Protein AF-A0A7W0QLV5-F1 (afdb_monomer)

Secondary structure (DSSP, 8-state):
------------------------------PPPPP------------EEEEEEEEEEETTTTEEEEEEEEEESS---EEEE-GGG-EEEE-

Foldseek 3Di:
DDDDDDDDDDDDDDDDDDDDDDDDDDDDDDDDDDPPPPPPPPDPDWDWPDKDKDWDADPVVRDIDIDIDTHTPPDDKDWDADPPGDIDIDD

Solvent-accessible surface area (backbone atoms on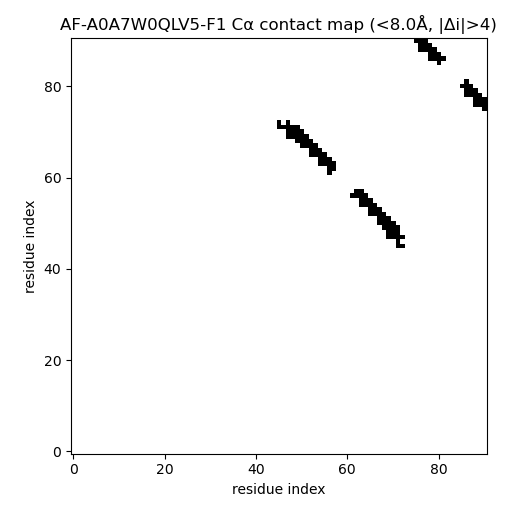ly — not comparable to full-atom values): 6787 Å² total; per-residue (Å²): 138,85,84,79,89,80,85,82,90,82,84,86,82,82,88,82,89,79,88,82,78,91,75,93,72,96,72,86,87,74,87,75,75,76,80,79,73,73,76,76,73,79,72,77,84,74,65,74,76,47,76,46,75,49,76,46,73,46,78,89,80,70,46,74,52,75,49,79,48,78,41,60,77,88,75,70,66,48,79,50,74,48,84,96,70,46,72,48,79,47,114

Mean predicted aligned error: 18.14 Å

Radius of gyration: 29.85 Å; Cα contacts (8 Å, |Δi|>4): 59; chains: 1; bounding box: 49×64×82 Å

Sequence (91 aa):
MKLLSFTLLTLLSAALIAAAAVYAGTGSGSAGEPPTRAAAGSAAVIPLKDAKLNIEHNATDNDTGFQGFVDSEGWRRLDVRGPGGQVLSFE

Structure (mmCIF, N/CA/C/O backbone):
data_AF-A0A7W0QLV5-F1
#
_entry.id   AF-A0A7W0QLV5-F1
#
loop_
_atom_site.group_PDB
_atom_site.id
_atom_site.type_symbol
_atom_site.label_atom_id
_atom_site.label_alt_id
_atom_site.label_comp_id
_atom_site.label_asym_id
_atom_site.label_entity_id
_atom_site.label_seq_id
_atom_site.pdbx_PDB_ins_code
_atom_site.Cartn_x
_atom_site.Cartn_y
_atom_site.Cartn_z
_atom_site.occupancy
_atom_site.B_iso_or_equiv
_atom_site.auth_seq_id
_atom_site.auth_comp_id
_atom_site.auth_asym_id
_atom_site.auth_atom_id
_atom_site.pdbx_PDB_model_num
ATOM 1 N N . MET A 1 1 ? 23.783 36.408 -23.837 1.00 44.12 1 MET A N 1
ATOM 2 C CA . MET A 1 1 ? 23.461 35.303 -24.769 1.00 44.12 1 MET A CA 1
ATOM 3 C C . MET A 1 1 ? 24.760 34.731 -25.314 1.00 44.12 1 MET A C 1
ATOM 5 O O . MET A 1 1 ? 25.619 35.516 -25.686 1.00 44.12 1 MET A O 1
ATOM 9 N N . LYS A 1 2 ? 24.838 33.393 -25.364 1.00 41.88 2 LYS A N 1
ATOM 10 C CA . LYS A 1 2 ? 25.905 32.528 -25.912 1.00 41.88 2 LYS A CA 1
ATOM 11 C C . LYS A 1 2 ? 27.179 32.406 -25.062 1.00 41.88 2 LYS A C 1
ATOM 13 O O . LYS A 1 2 ? 28.173 33.090 -25.266 1.00 41.88 2 LYS A O 1
ATOM 18 N N . LEU A 1 3 ? 27.094 31.472 -24.113 1.00 41.91 3 LEU A N 1
ATOM 19 C CA . LEU A 1 3 ? 28.210 30.882 -23.379 1.00 41.91 3 LEU A CA 1
ATOM 20 C C . LEU A 1 3 ? 28.999 29.933 -24.299 1.00 41.91 3 LEU A C 1
ATOM 22 O O . LEU A 1 3 ? 28.460 28.970 -24.834 1.00 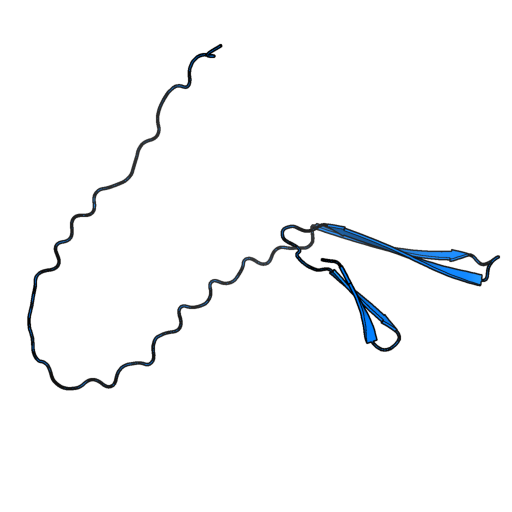41.91 3 LEU A O 1
ATOM 26 N N . LEU A 1 4 ? 30.253 30.319 -24.511 1.00 43.94 4 LEU A N 1
ATOM 27 C CA . LEU A 1 4 ? 31.498 29.544 -24.525 1.00 43.94 4 LEU A CA 1
ATOM 28 C C . LEU A 1 4 ? 31.428 27.996 -24.496 1.00 43.94 4 LEU A C 1
ATOM 30 O O . LEU A 1 4 ? 30.940 27.396 -23.547 1.00 43.94 4 LEU A O 1
ATOM 34 N N . SER A 1 5 ? 32.101 27.418 -25.499 1.00 47.88 5 SER A N 1
ATOM 35 C CA . SER A 1 5 ? 33.157 26.393 -25.388 1.00 47.88 5 SER A CA 1
ATOM 36 C C . SER A 1 5 ? 32.846 25.018 -24.777 1.00 47.88 5 SER A C 1
ATOM 38 O O . SER A 1 5 ? 32.870 24.855 -23.564 1.00 47.88 5 SER A O 1
ATOM 40 N N . PHE A 1 6 ? 32.785 23.992 -25.635 1.00 46.72 6 PHE A N 1
ATOM 41 C CA . PHE A 1 6 ? 33.168 22.617 -25.286 1.00 46.72 6 PHE A CA 1
ATOM 42 C C . PHE A 1 6 ? 34.094 22.019 -26.363 1.00 46.72 6 PHE A C 1
ATOM 44 O O . PHE A 1 6 ? 33.683 21.662 -27.464 1.00 46.72 6 PHE A O 1
ATOM 51 N N . THR A 1 7 ? 35.379 21.996 -26.007 1.00 44.66 7 THR A N 1
ATOM 52 C CA . THR A 1 7 ? 36.424 20.988 -26.281 1.00 44.66 7 THR A CA 1
ATOM 53 C C . THR A 1 7 ? 35.848 19.583 -26.564 1.00 44.66 7 THR A C 1
ATOM 55 O O . THR A 1 7 ? 34.969 19.127 -25.847 1.00 44.66 7 THR A O 1
ATOM 58 N N . LEU A 1 8 ? 36.189 18.931 -27.682 1.00 40.16 8 LEU A N 1
ATOM 59 C CA . LEU A 1 8 ? 37.373 18.078 -27.926 1.00 40.16 8 LEU A CA 1
ATOM 60 C C . LEU A 1 8 ? 37.133 16.575 -27.629 1.00 40.16 8 LEU A C 1
ATOM 62 O O . LEU A 1 8 ? 36.979 16.181 -26.483 1.00 40.16 8 LEU A O 1
ATOM 66 N N . LEU A 1 9 ? 37.235 15.777 -28.705 1.00 36.12 9 LEU A N 1
ATOM 67 C CA . LEU A 1 9 ? 37.569 14.341 -28.816 1.00 36.12 9 LEU A CA 1
ATOM 68 C C . LEU A 1 9 ? 36.650 13.253 -28.222 1.00 36.12 9 LEU A C 1
ATOM 70 O O . LEU A 1 9 ? 36.545 13.087 -27.015 1.00 36.12 9 LEU A O 1
ATOM 74 N N . THR A 1 10 ? 36.165 12.377 -29.112 1.00 45.06 10 THR A N 1
ATOM 75 C CA . THR A 1 10 ? 36.265 10.890 -29.075 1.00 45.06 10 THR A CA 1
ATOM 76 C C . THR A 1 10 ? 35.599 10.361 -30.364 1.00 45.06 10 THR A C 1
ATOM 78 O O . THR A 1 10 ? 34.415 10.576 -30.573 1.00 45.06 10 THR A O 1
ATOM 81 N N . LEU A 1 11 ? 36.344 10.065 -31.438 1.00 38.97 11 LEU A N 1
ATOM 82 C CA . LEU A 1 11 ? 36.985 8.789 -31.823 1.00 38.97 11 LEU A CA 1
ATOM 83 C C . LEU A 1 11 ? 36.044 7.576 -31.985 1.00 38.97 11 LEU A C 1
ATOM 85 O O . LEU A 1 11 ? 35.299 7.243 -31.075 1.00 38.97 11 LEU A O 1
ATOM 89 N N . LEU A 1 12 ? 36.254 6.870 -33.112 1.00 36.84 12 LEU A N 1
ATOM 90 C CA . LEU A 1 12 ? 35.777 5.527 -33.497 1.00 36.84 12 LEU A CA 1
ATOM 91 C C . LEU A 1 12 ? 34.265 5.409 -33.770 1.00 36.84 12 LEU A C 1
ATOM 93 O O . LEU A 1 12 ? 33.430 5.610 -32.904 1.00 36.84 12 LEU A O 1
ATOM 97 N N . SER A 1 13 ? 33.828 4.985 -34.955 1.00 46.06 13 SER A N 1
ATOM 98 C CA . SER A 1 13 ? 33.924 3.580 -35.382 1.00 46.06 13 SER A CA 1
ATOM 99 C C . SER A 1 13 ? 33.663 3.498 -36.895 1.00 46.06 13 SER A C 1
ATOM 101 O O . SER A 1 13 ? 32.701 4.070 -37.392 1.00 46.06 13 SER A O 1
ATOM 103 N N . ALA A 1 14 ? 34.635 3.015 -37.665 1.00 45.41 14 ALA A N 1
ATOM 104 C CA . ALA A 1 14 ? 34.697 1.649 -38.197 1.00 45.41 14 ALA A CA 1
ATOM 105 C C . ALA A 1 14 ? 33.855 1.454 -39.471 1.00 45.41 14 ALA A C 1
ATOM 107 O O . ALA A 1 14 ? 32.629 1.412 -39.459 1.00 45.41 14 ALA A O 1
ATOM 108 N N . ALA A 1 15 ? 34.585 1.329 -40.579 1.00 45.38 15 ALA A N 1
ATOM 109 C CA . ALA A 1 15 ? 34.101 0.911 -41.878 1.00 45.38 15 ALA A CA 1
ATOM 110 C C . ALA A 1 15 ? 33.510 -0.506 -41.831 1.00 45.38 15 ALA A C 1
ATOM 112 O O . ALA A 1 15 ? 34.077 -1.393 -41.194 1.00 45.38 15 ALA A O 1
ATOM 113 N N . LEU A 1 16 ? 32.450 -0.739 -42.605 1.00 39.91 16 LEU A N 1
ATOM 114 C CA . LEU A 1 16 ? 32.129 -2.073 -43.097 1.00 39.91 16 LEU A CA 1
ATOM 115 C C . LEU A 1 16 ? 31.607 -1.971 -44.534 1.00 39.91 16 LEU A C 1
ATOM 117 O O . LEU A 1 16 ? 30.502 -1.499 -44.789 1.00 39.91 16 LEU A O 1
ATOM 121 N N . ILE A 1 17 ? 32.451 -2.389 -45.474 1.00 47.50 17 ILE A N 1
ATOM 122 C CA . ILE A 1 17 ? 32.083 -2.692 -46.857 1.00 47.50 17 ILE A CA 1
ATOM 123 C C . ILE A 1 17 ? 31.674 -4.164 -46.874 1.00 47.50 17 ILE A C 1
ATOM 125 O O . ILE A 1 17 ? 32.467 -5.007 -46.461 1.00 47.50 17 ILE A O 1
ATOM 129 N N . ALA A 1 18 ? 30.499 -4.490 -47.408 1.00 44.75 18 ALA A N 1
ATOM 130 C CA . ALA A 1 18 ? 30.256 -5.818 -47.965 1.00 44.75 18 ALA A CA 1
ATOM 131 C C . ALA A 1 18 ? 29.177 -5.749 -49.050 1.00 44.75 18 ALA A C 1
ATOM 133 O O . ALA A 1 18 ? 28.013 -5.449 -48.792 1.00 44.75 18 ALA A O 1
ATOM 134 N N . ALA A 1 19 ? 29.613 -6.013 -50.278 1.00 48.12 19 ALA A N 1
ATOM 135 C CA . ALA A 1 19 ? 28.780 -6.228 -51.445 1.00 48.12 19 ALA A CA 1
ATOM 136 C C . ALA A 1 19 ? 27.983 -7.533 -51.298 1.00 48.12 19 ALA A C 1
ATOM 138 O O . ALA A 1 19 ? 28.543 -8.554 -50.905 1.00 48.12 19 ALA A O 1
ATOM 139 N N . ALA A 1 20 ? 26.709 -7.521 -51.685 1.00 43.12 20 ALA A N 1
ATOM 140 C CA . ALA A 1 20 ? 25.950 -8.740 -51.930 1.00 43.12 20 ALA A CA 1
ATOM 141 C C . ALA A 1 20 ? 25.734 -8.870 -53.439 1.00 43.12 20 ALA A C 1
ATOM 143 O O . ALA A 1 20 ? 24.946 -8.145 -54.047 1.00 43.12 20 ALA A O 1
ATOM 144 N N . ALA A 1 21 ? 26.515 -9.767 -54.036 1.00 46.97 21 ALA A N 1
ATOM 145 C CA . ALA A 1 21 ? 26.386 -10.188 -55.416 1.00 46.97 21 ALA A CA 1
ATOM 146 C C . ALA A 1 21 ? 25.050 -10.911 -55.631 1.00 46.97 21 ALA A C 1
ATOM 148 O O . ALA A 1 21 ? 24.639 -11.760 -54.840 1.00 46.97 21 ALA A O 1
ATOM 149 N N . VAL A 1 22 ? 24.403 -10.578 -56.744 1.00 46.91 22 VAL A N 1
ATOM 150 C CA . VAL A 1 22 ? 23.282 -11.319 -57.313 1.00 46.91 22 VAL A CA 1
ATOM 151 C C . VAL A 1 22 ? 23.788 -12.705 -57.711 1.00 46.91 22 VAL A C 1
ATOM 153 O O . VAL A 1 22 ? 24.659 -12.817 -58.572 1.00 46.91 22 VAL A O 1
ATOM 156 N N . TYR A 1 23 ? 23.224 -13.758 -57.125 1.00 46.44 23 TYR A N 1
ATOM 157 C CA . TYR A 1 23 ? 23.294 -15.097 -57.700 1.00 46.44 23 TYR A CA 1
ATOM 158 C C . TYR A 1 23 ? 21.886 -15.685 -57.747 1.00 46.44 23 TYR A C 1
ATOM 160 O O . TYR A 1 23 ? 21.313 -16.085 -56.735 1.00 46.44 23 TYR A O 1
ATOM 168 N N . ALA A 1 24 ? 21.311 -15.675 -58.948 1.00 47.94 24 ALA A N 1
ATOM 169 C CA . ALA A 1 24 ? 20.120 -16.433 -59.278 1.00 47.94 24 ALA A CA 1
ATOM 170 C C . ALA A 1 24 ? 20.499 -17.919 -59.332 1.00 47.94 24 ALA A C 1
ATOM 172 O O . ALA A 1 24 ? 21.318 -18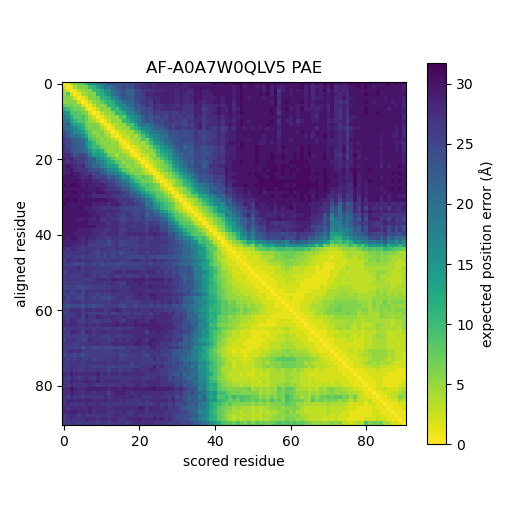.327 -60.151 1.00 47.94 24 ALA A O 1
ATOM 173 N N . GLY A 1 25 ? 19.905 -18.718 -58.450 1.00 41.88 25 GLY A N 1
ATOM 174 C CA . GLY A 1 25 ? 20.057 -20.167 -58.423 1.00 41.88 25 GLY A CA 1
ATOM 175 C C . GLY A 1 25 ? 18.739 -20.807 -58.020 1.00 41.88 25 GLY A C 1
ATOM 176 O O . GLY A 1 25 ? 18.379 -20.831 -56.848 1.00 41.88 25 GLY A O 1
ATOM 177 N N . THR A 1 26 ? 18.005 -21.299 -59.011 1.00 50.84 26 THR A N 1
ATOM 178 C CA . THR A 1 26 ? 16.835 -22.164 -58.861 1.00 50.84 26 THR A CA 1
ATOM 179 C C . THR A 1 26 ? 17.267 -23.490 -58.237 1.00 50.84 26 THR A C 1
ATOM 181 O O . THR A 1 26 ? 17.923 -24.297 -58.895 1.00 50.84 26 THR A O 1
ATOM 184 N N . GLY A 1 27 ? 16.915 -23.705 -56.969 1.00 45.09 27 GLY A N 1
ATOM 185 C CA . GLY A 1 27 ? 17.233 -24.910 -56.207 1.00 45.09 27 GLY A CA 1
ATOM 186 C C . GLY A 1 27 ? 16.013 -25.406 -55.440 1.00 45.09 27 GLY A C 1
ATOM 187 O O . GLY A 1 27 ? 15.486 -24.728 -54.567 1.00 45.09 27 GLY A O 1
ATOM 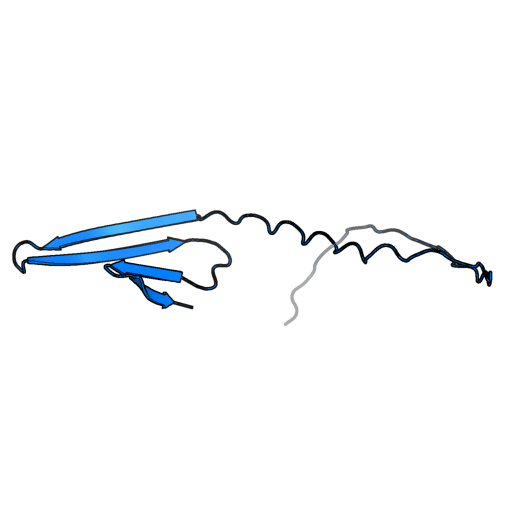188 N N . SER A 1 28 ? 15.558 -26.586 -55.834 1.00 51.78 28 SER A N 1
ATOM 189 C CA . SER A 1 28 ? 14.416 -27.338 -55.333 1.00 51.78 28 SER A CA 1
ATOM 190 C C . SER A 1 28 ? 14.538 -27.717 -53.849 1.00 51.78 28 SER A C 1
ATOM 192 O O . SER A 1 28 ? 15.547 -28.284 -53.452 1.00 51.78 28 SER A O 1
ATOM 194 N N . GLY A 1 29 ? 13.458 -27.498 -53.090 1.00 50.78 29 GLY A N 1
ATOM 195 C CA . GLY A 1 29 ? 13.079 -28.266 -51.898 1.00 50.78 29 GLY A CA 1
ATOM 196 C C . GLY A 1 29 ? 13.944 -28.118 -50.643 1.00 50.78 29 GLY A C 1
ATOM 197 O O . GLY A 1 29 ? 14.922 -28.831 -50.475 1.00 50.78 29 GLY A O 1
ATOM 198 N N . SER A 1 30 ? 13.476 -27.315 -49.685 1.00 47.28 30 SER A N 1
ATOM 199 C CA . SER A 1 30 ? 13.762 -27.535 -48.264 1.00 47.28 30 SER A CA 1
ATOM 200 C C . SER A 1 30 ? 12.552 -27.091 -47.451 1.00 47.28 30 SER A C 1
ATOM 202 O O . SER A 1 30 ? 12.090 -25.958 -47.588 1.00 47.28 30 SER A O 1
ATOM 204 N N . ALA A 1 31 ? 11.994 -28.010 -46.662 1.00 57.97 31 ALA A N 1
ATOM 205 C CA . ALA A 1 31 ? 10.963 -27.702 -45.683 1.00 57.97 31 ALA A CA 1
ATOM 206 C C . ALA A 1 31 ? 11.498 -26.595 -44.769 1.00 57.97 31 ALA A C 1
ATOM 208 O O . ALA A 1 31 ? 12.532 -26.774 -44.129 1.00 57.97 31 ALA A O 1
ATOM 209 N N . GLY A 1 32 ? 10.840 -25.435 -44.782 1.00 48.91 32 GLY A N 1
ATOM 210 C CA . GLY A 1 32 ? 11.263 -24.294 -43.982 1.00 48.91 32 GLY A CA 1
ATOM 211 C C . GLY A 1 32 ? 11.293 -24.681 -42.511 1.00 48.91 32 GLY A C 1
ATOM 212 O O . GLY A 1 32 ? 10.284 -25.142 -41.974 1.00 48.91 32 GLY A O 1
ATOM 213 N N . GLU A 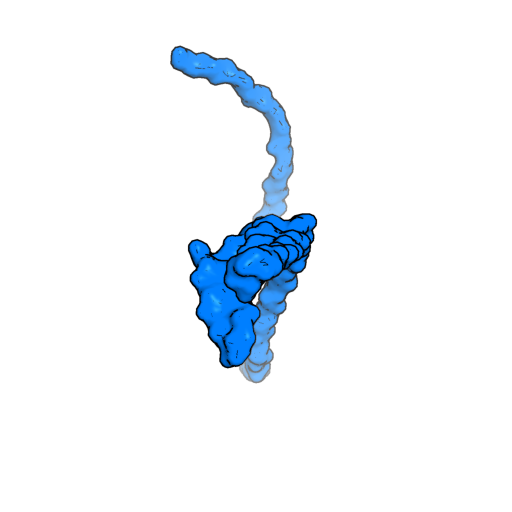1 33 ? 12.443 -24.497 -41.865 1.00 60.78 33 GLU A N 1
ATOM 214 C CA . GLU A 1 33 ? 12.484 -24.458 -40.410 1.00 60.78 33 GLU A CA 1
ATOM 215 C C . GLU A 1 33 ? 11.451 -23.429 -39.933 1.00 60.78 33 GLU A C 1
ATOM 217 O O . GLU A 1 33 ? 11.358 -22.334 -40.507 1.00 60.78 33 GLU A O 1
ATOM 222 N N . PRO A 1 34 ? 10.636 -23.760 -38.915 1.00 62.25 34 PRO A N 1
ATOM 223 C CA . PRO A 1 34 ? 9.750 -22.777 -38.322 1.00 62.25 34 PRO A CA 1
ATOM 224 C C . PRO A 1 34 ? 10.597 -21.577 -37.879 1.00 62.25 34 PRO A C 1
ATOM 226 O O . PRO A 1 34 ? 11.710 -21.778 -37.384 1.00 62.25 34 PRO A O 1
ATOM 229 N N . PRO A 1 35 ? 10.107 -20.335 -38.050 1.00 58.91 35 PRO A N 1
ATOM 230 C CA . PRO A 1 35 ? 10.871 -19.152 -37.693 1.00 58.91 35 PRO A CA 1
ATOM 231 C C . PRO A 1 35 ? 11.333 -19.291 -36.246 1.00 58.91 35 PRO A C 1
ATOM 233 O O . PRO A 1 35 ? 10.512 -19.386 -35.330 1.00 58.91 35 PRO A O 1
ATOM 236 N N . THR A 1 36 ? 12.651 -19.337 -36.042 1.00 61.88 36 THR A N 1
ATOM 237 C CA . THR A 1 36 ? 13.242 -19.276 -34.711 1.00 61.88 36 THR A CA 1
ATOM 238 C C . THR A 1 36 ? 12.752 -17.981 -34.083 1.00 61.88 36 THR A C 1
ATOM 240 O O . THR A 1 36 ? 13.172 -16.889 -34.467 1.00 61.88 36 THR A O 1
ATOM 243 N N . ARG A 1 37 ? 11.800 -18.087 -33.150 1.00 63.88 37 ARG A N 1
ATOM 244 C CA . ARG A 1 37 ? 11.359 -16.957 -32.338 1.00 63.88 37 ARG A CA 1
ATOM 245 C C . ARG A 1 37 ? 12.612 -16.433 -31.655 1.00 63.88 37 ARG A C 1
ATOM 247 O O . ARG A 1 37 ? 13.178 -17.140 -30.825 1.00 63.88 37 ARG A O 1
ATOM 254 N N . ALA A 1 38 ? 13.056 -15.236 -32.043 1.00 62.12 38 ALA A N 1
ATOM 255 C CA . ALA A 1 38 ? 14.141 -14.551 -31.361 1.00 62.12 38 ALA A CA 1
ATOM 256 C C . ALA A 1 38 ? 13.848 -14.636 -29.863 1.00 62.12 38 ALA A C 1
ATOM 258 O O . ALA A 1 38 ? 12.746 -14.277 -29.432 1.00 62.12 38 ALA A O 1
ATOM 259 N N . ALA A 1 39 ? 14.784 -15.213 -29.108 1.00 61.88 39 ALA A N 1
ATOM 260 C CA . ALA A 1 39 ? 14.668 -15.299 -27.667 1.00 61.88 39 ALA A CA 1
ATOM 261 C C . ALA A 1 39 ? 14.375 -13.882 -27.176 1.00 61.88 39 ALA A C 1
ATOM 263 O O . ALA A 1 39 ? 15.180 -12.975 -27.392 1.00 61.88 39 ALA A O 1
ATOM 264 N N . ALA A 1 40 ? 13.180 -13.672 -26.616 1.00 63.97 40 ALA A N 1
ATOM 265 C CA . ALA A 1 40 ? 12.858 -12.415 -25.970 1.00 63.97 40 ALA A CA 1
ATOM 266 C C . ALA A 1 40 ? 13.964 -12.204 -24.937 1.00 63.97 40 ALA A C 1
ATOM 268 O O . ALA A 1 40 ? 14.122 -13.040 -24.045 1.00 63.97 40 ALA A O 1
ATOM 269 N N . GLY A 1 41 ? 14.796 -11.178 -25.148 1.00 59.88 41 GLY A N 1
ATOM 270 C CA . GLY A 1 41 ? 15.928 -10.901 -24.275 1.00 59.88 41 GLY A CA 1
ATOM 271 C C . GLY A 1 41 ? 15.431 -10.920 -22.839 1.00 59.88 41 GLY A C 1
ATOM 272 O O . GLY A 1 41 ? 14.379 -10.345 -22.554 1.00 59.88 41 GLY A O 1
ATOM 273 N N . SER A 1 42 ? 16.125 -11.649 -21.964 1.00 69.38 42 SER A N 1
ATOM 274 C CA . SER A 1 42 ? 15.755 -11.714 -20.556 1.00 69.38 42 SER A CA 1
ATOM 275 C C . SER A 1 42 ? 15.706 -10.283 -20.037 1.00 69.38 42 SER A C 1
ATOM 277 O O . SER A 1 42 ? 16.751 -9.634 -19.940 1.00 69.38 42 SER A O 1
ATOM 279 N N . ALA A 1 43 ? 14.503 -9.766 -19.778 1.00 74.81 43 ALA A N 1
ATOM 280 C CA . ALA A 1 43 ? 14.354 -8.471 -19.143 1.00 74.81 43 ALA A CA 1
ATOM 281 C C . ALA A 1 43 ? 15.188 -8.518 -17.862 1.00 74.81 43 ALA A C 1
ATOM 283 O O . ALA A 1 43 ? 15.049 -9.457 -17.072 1.00 74.81 43 ALA A O 1
ATOM 284 N N . ALA A 1 44 ? 16.114 -7.571 -17.713 1.00 82.94 44 ALA A N 1
ATOM 285 C CA . ALA A 1 44 ? 16.937 -7.506 -16.520 1.00 82.94 44 ALA A CA 1
ATOM 286 C C . ALA A 1 44 ? 16.001 -7.445 -15.307 1.00 82.94 44 ALA A C 1
ATOM 288 O O . ALA A 1 44 ? 15.078 -6.629 -15.276 1.00 82.94 44 ALA A O 1
ATOM 289 N N . VAL A 1 45 ? 16.200 -8.344 -14.342 1.00 87.25 45 VAL A N 1
ATOM 290 C CA . VAL A 1 45 ? 15.416 -8.336 -13.107 1.00 87.25 45 VAL A CA 1
ATOM 291 C C . VAL A 1 45 ? 15.775 -7.058 -12.359 1.00 87.25 45 VAL A C 1
ATOM 293 O O . VAL A 1 45 ? 16.909 -6.902 -11.910 1.00 87.25 45 VAL A O 1
ATOM 296 N N . ILE A 1 46 ? 14.820 -6.135 -12.257 1.00 90.19 46 ILE A N 1
ATOM 297 C CA . ILE A 1 46 ? 14.967 -4.918 -11.461 1.00 90.19 46 ILE A CA 1
ATOM 298 C C . ILE A 1 46 ? 14.592 -5.279 -10.020 1.00 90.19 46 ILE A C 1
ATOM 300 O O . ILE A 1 46 ? 13.445 -5.662 -9.778 1.00 90.19 46 ILE A O 1
ATOM 304 N N . PRO A 1 47 ? 15.528 -5.210 -9.059 1.00 90.62 47 PRO A N 1
ATOM 305 C CA . PRO A 1 47 ? 15.204 -5.486 -7.669 1.00 90.62 47 PRO A CA 1
ATOM 306 C C . PRO A 1 47 ? 14.342 -4.365 -7.067 1.00 90.62 47 PRO A C 1
ATOM 308 O O . PRO A 1 47 ? 14.423 -3.198 -7.463 1.00 90.62 47 PRO A O 1
ATOM 311 N N . LEU A 1 48 ? 13.541 -4.710 -6.057 1.00 92.31 48 LEU A N 1
ATOM 312 C CA . LEU A 1 48 ? 13.000 -3.708 -5.138 1.00 92.31 48 LEU A CA 1
ATOM 313 C C . LEU A 1 48 ? 14.164 -3.070 -4.375 1.00 92.31 48 LEU A C 1
ATOM 315 O O . LEU A 1 48 ? 15.076 -3.777 -3.942 1.00 92.31 48 LEU A O 1
ATOM 319 N N . LYS A 1 49 ? 14.135 -1.746 -4.218 1.00 96.38 49 LYS A N 1
ATOM 320 C CA . LYS A 1 49 ? 15.126 -1.031 -3.407 1.00 96.38 49 LYS A CA 1
ATOM 321 C C . LYS A 1 49 ? 14.754 -1.088 -1.936 1.00 96.38 49 LYS A C 1
ATOM 323 O O . LYS A 1 49 ? 15.605 -1.388 -1.106 1.00 96.38 49 LYS A O 1
ATOM 328 N N . ASP A 1 50 ? 13.486 -0.820 -1.636 1.00 96.81 50 ASP A N 1
ATOM 329 C CA . ASP A 1 50 ? 12.946 -0.891 -0.285 1.00 96.81 50 ASP A CA 1
ATOM 330 C C . ASP A 1 50 ? 11.446 -1.215 -0.315 1.00 96.81 50 ASP A C 1
ATOM 332 O O . ASP A 1 50 ? 10.729 -0.904 -1.273 1.00 96.81 50 ASP A O 1
ATOM 336 N N . ALA A 1 51 ? 10.977 -1.856 0.748 1.00 94.25 51 ALA A N 1
ATOM 337 C CA . ALA A 1 51 ? 9.572 -2.113 0.995 1.00 94.25 51 ALA A CA 1
ATOM 338 C C . ALA A 1 51 ? 9.323 -2.183 2.504 1.00 94.25 51 ALA A C 1
ATOM 340 O O . ALA A 1 51 ? 9.950 -2.962 3.223 1.00 94.25 51 ALA A O 1
ATOM 341 N N . LYS A 1 52 ? 8.356 -1.400 2.980 1.00 95.69 52 LYS A N 1
ATOM 342 C CA . LYS A 1 52 ? 7.956 -1.365 4.387 1.00 95.69 52 LYS A CA 1
ATOM 343 C C . LYS A 1 52 ? 6.442 -1.424 4.509 1.00 95.69 52 LYS A C 1
ATOM 345 O O . LYS A 1 52 ? 5.729 -0.722 3.799 1.00 95.69 52 LYS A O 1
ATOM 350 N N . LEU A 1 53 ? 5.972 -2.229 5.455 1.00 93.69 53 LEU A N 1
ATOM 351 C CA . LEU A 1 53 ? 4.583 -2.263 5.889 1.00 93.69 53 LEU A CA 1
ATOM 352 C C . LEU A 1 53 ? 4.543 -1.998 7.392 1.00 93.69 53 LEU A C 1
ATOM 354 O O . LEU A 1 53 ? 5.061 -2.789 8.177 1.00 93.69 53 LEU A O 1
ATOM 358 N N . ASN A 1 54 ? 3.919 -0.892 7.774 1.00 96.06 54 ASN A N 1
ATOM 359 C CA . ASN A 1 54 ? 3.605 -0.594 9.162 1.00 96.06 54 ASN A CA 1
ATOM 360 C C . ASN A 1 54 ? 2.172 -1.044 9.438 1.00 96.06 54 ASN A C 1
ATOM 362 O O . ASN A 1 54 ? 1.271 -0.745 8.653 1.00 96.06 54 ASN A O 1
ATOM 366 N N . ILE A 1 55 ? 1.973 -1.746 10.551 1.00 95.00 55 ILE A N 1
ATOM 367 C CA . ILE A 1 55 ? 0.657 -2.138 11.055 1.00 95.00 55 ILE A CA 1
ATOM 368 C C . ILE A 1 55 ? 0.500 -1.473 12.413 1.00 95.00 55 ILE A C 1
ATOM 370 O O . ILE A 1 55 ? 1.357 -1.629 13.283 1.00 95.00 55 ILE A O 1
ATOM 374 N N . GLU A 1 56 ? -0.584 -0.732 12.574 1.00 96.94 56 GLU A N 1
ATOM 375 C CA . GLU A 1 56 ? -0.913 -0.028 13.804 1.00 96.94 56 GLU A CA 1
ATOM 376 C C . GLU A 1 56 ? -2.260 -0.523 14.313 1.00 96.94 56 GLU A C 1
ATOM 378 O O . GLU A 1 56 ? -3.206 -0.678 13.542 1.00 96.94 56 GLU A O 1
ATOM 383 N N . HIS A 1 57 ? -2.345 -0.771 15.616 1.00 97.38 57 HIS A N 1
ATOM 384 C CA . HIS A 1 57 ? -3.597 -1.081 16.285 1.00 97.38 57 HIS A CA 1
ATOM 385 C C . HIS A 1 57 ? -3.818 -0.082 17.412 1.00 97.38 57 HIS A C 1
ATOM 387 O O . HIS A 1 57 ? -2.979 0.042 18.308 1.00 97.38 57 HIS A O 1
ATOM 393 N N . ASN A 1 58 ? -4.957 0.601 17.375 1.00 96.12 58 ASN A N 1
ATOM 394 C CA . ASN A 1 58 ? -5.386 1.492 18.435 1.00 96.12 58 ASN A CA 1
ATOM 395 C C . ASN A 1 58 ? -6.414 0.758 19.302 1.00 96.12 58 ASN A C 1
ATOM 397 O O . ASN A 1 58 ? -7.542 0.486 18.897 1.00 96.12 58 ASN A O 1
ATOM 401 N N . ALA A 1 59 ? -6.003 0.432 20.526 1.00 97.81 59 ALA A N 1
ATOM 402 C CA . ALA A 1 59 ? -6.827 -0.323 21.464 1.00 97.81 59 ALA A CA 1
ATOM 403 C C . ALA A 1 59 ? -8.035 0.471 21.995 1.00 97.81 59 ALA A C 1
ATOM 405 O O . ALA A 1 59 ? -8.997 -0.137 22.457 1.00 97.81 59 ALA A O 1
ATOM 406 N N . THR A 1 60 ? -7.995 1.808 21.951 1.00 97.88 60 THR A N 1
ATOM 407 C CA . THR A 1 60 ? -9.088 2.659 22.454 1.00 97.88 60 THR A CA 1
ATOM 408 C C . THR A 1 60 ? -10.289 2.598 21.520 1.00 97.88 60 THR A C 1
ATOM 410 O O . THR A 1 60 ? -11.413 2.396 21.974 1.00 97.88 60 THR A O 1
ATOM 413 N N . ASP A 1 61 ? -10.029 2.708 20.217 1.00 97.50 61 ASP A N 1
ATOM 414 C CA . ASP A 1 61 ? -11.062 2.700 19.175 1.00 97.50 61 ASP A CA 1
ATOM 415 C C . ASP A 1 61 ? -11.269 1.299 18.567 1.00 97.50 61 ASP A C 1
ATOM 417 O O . ASP A 1 61 ? -12.182 1.078 17.772 1.00 97.50 61 ASP A O 1
ATOM 421 N N . ASN A 1 62 ? -10.457 0.333 19.011 1.00 96.88 62 ASN A N 1
ATOM 422 C CA . ASN A 1 62 ? -10.461 -1.071 18.614 1.00 96.88 62 ASN A CA 1
ATOM 423 C C . ASN A 1 62 ? -10.388 -1.273 17.092 1.00 96.88 62 ASN A C 1
ATOM 425 O O . ASN A 1 62 ? -11.075 -2.126 16.523 1.00 96.88 62 ASN A O 1
ATOM 429 N N . ASP A 1 63 ? -9.541 -0.485 16.435 1.00 97.38 63 ASP A N 1
ATOM 430 C CA . ASP A 1 63 ? -9.321 -0.524 14.996 1.00 97.38 63 ASP A CA 1
ATOM 431 C C . ASP A 1 63 ? -7.854 -0.815 14.643 1.00 97.38 63 ASP A C 1
ATOM 433 O O . ASP A 1 63 ? -6.939 -0.789 15.475 1.00 97.38 63 ASP A O 1
ATOM 437 N N . THR A 1 64 ? -7.628 -1.202 13.389 1.00 95.44 64 THR A N 1
ATOM 438 C CA . THR A 1 64 ? -6.300 -1.533 12.867 1.00 95.44 64 THR A CA 1
ATOM 439 C C . THR A 1 64 ? -6.102 -0.848 11.527 1.00 95.44 64 THR A C 1
ATOM 441 O O . THR A 1 64 ? -6.874 -1.059 10.591 1.00 95.44 64 THR A O 1
ATOM 444 N N . GLY A 1 65 ? -5.041 -0.051 11.438 1.00 93.31 65 GLY A N 1
ATOM 445 C CA . GLY A 1 65 ? -4.586 0.602 10.219 1.00 93.31 65 GLY A CA 1
ATOM 446 C C . GLY A 1 65 ? -3.331 -0.059 9.655 1.00 93.31 65 GLY A C 1
ATOM 447 O O . GLY A 1 65 ? -2.585 -0.750 10.354 1.00 93.31 65 GLY A O 1
ATOM 448 N N . PHE A 1 66 ? -3.075 0.172 8.370 1.00 92.25 66 PHE A N 1
ATOM 449 C CA . PHE A 1 66 ? -1.834 -0.227 7.717 1.00 92.25 66 PHE A CA 1
ATOM 450 C C . PHE A 1 66 ? -1.317 0.892 6.815 1.00 92.25 66 PHE A C 1
ATOM 452 O O . PHE A 1 66 ? -2.088 1.609 6.179 1.00 92.25 66 PHE A O 1
ATOM 459 N N . GLN A 1 67 ? 0.004 1.017 6.735 1.00 94.50 67 GLN A N 1
ATOM 460 C CA . GLN A 1 67 ? 0.686 1.979 5.878 1.00 94.50 67 GLN A CA 1
ATOM 461 C C . GLN A 1 67 ? 1.821 1.279 5.132 1.00 94.50 67 GLN A C 1
ATOM 463 O O . GLN A 1 67 ? 2.722 0.710 5.749 1.00 94.50 67 GLN A O 1
ATOM 468 N N . GLY A 1 68 ? 1.772 1.319 3.801 1.00 92.12 6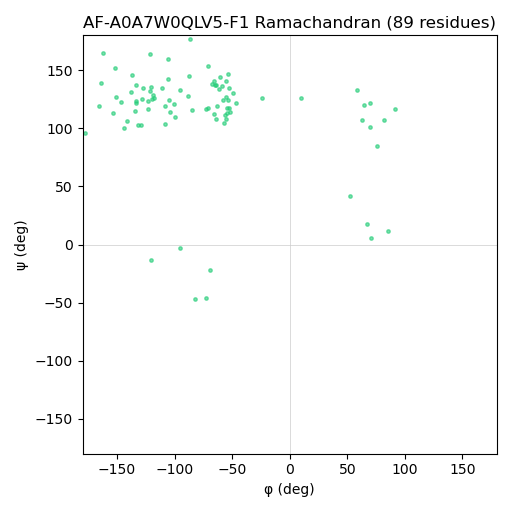8 GLY A N 1
ATOM 469 C CA . GLY A 1 68 ? 2.784 0.728 2.929 1.00 92.12 68 GLY A CA 1
ATOM 470 C C . GLY A 1 68 ? 3.687 1.779 2.287 1.00 92.12 68 GLY A C 1
ATOM 471 O O . GLY A 1 68 ? 3.213 2.833 1.871 1.00 92.12 68 GLY A O 1
ATOM 472 N N . PHE A 1 69 ? 4.971 1.456 2.159 1.00 93.62 69 PHE A N 1
ATOM 473 C CA . PHE A 1 69 ? 5.960 2.186 1.366 1.00 93.62 69 PHE A CA 1
ATOM 474 C C . PHE A 1 69 ? 6.659 1.200 0.432 1.00 93.62 69 PHE A C 1
ATOM 476 O O . PHE A 1 69 ? 7.054 0.119 0.870 1.00 93.62 69 PHE A O 1
ATOM 483 N N . VAL A 1 70 ? 6.818 1.565 -0.840 1.00 93.88 70 VAL A N 1
ATOM 484 C CA . VAL A 1 70 ? 7.504 0.749 -1.851 1.00 93.88 70 VAL A CA 1
ATOM 485 C C . VAL A 1 70 ? 8.385 1.662 -2.697 1.00 93.88 70 VAL A C 1
ATOM 487 O O . VAL A 1 70 ? 7.911 2.691 -3.174 1.00 93.88 70 VAL A O 1
ATOM 490 N N . ASP A 1 71 ? 9.645 1.274 -2.891 1.00 95.19 71 ASP A N 1
ATOM 491 C CA . ASP A 1 71 ? 10.591 1.944 -3.785 1.00 95.19 71 ASP A CA 1
ATOM 492 C C . ASP A 1 71 ? 11.230 0.930 -4.744 1.00 95.19 71 ASP A C 1
ATOM 494 O O . ASP A 1 71 ? 11.795 -0.094 -4.343 1.00 95.19 71 ASP A O 1
ATOM 498 N N . SER A 1 72 ? 11.124 1.210 -6.039 1.00 94.00 72 SER A N 1
ATOM 499 C CA . SER A 1 72 ? 11.759 0.460 -7.119 1.00 94.00 72 SER A CA 1
ATOM 500 C C . SER A 1 72 ? 11.778 1.303 -8.394 1.00 94.00 72 SER A C 1
ATOM 502 O O . SER A 1 72 ? 11.058 2.292 -8.512 1.00 94.00 72 SER A O 1
ATOM 504 N N . GLU A 1 73 ? 12.591 0.902 -9.367 1.00 94.31 73 GLU A N 1
ATOM 505 C CA . GLU A 1 73 ? 12.607 1.530 -10.689 1.00 94.31 73 GLU A CA 1
ATOM 506 C C . GLU A 1 73 ? 11.582 0.880 -11.621 1.00 94.31 73 GLU A C 1
ATOM 508 O O . GLU A 1 73 ? 11.375 -0.333 -11.596 1.00 94.31 73 GLU A O 1
ATOM 513 N N . GLY A 1 74 ? 10.971 1.681 -12.495 1.00 91.38 74 GLY A N 1
ATOM 514 C CA . GLY A 1 74 ? 10.164 1.169 -13.608 1.00 91.38 74 GLY A CA 1
ATOM 515 C C . GLY A 1 74 ? 8.868 0.445 -13.220 1.00 91.38 74 GLY A C 1
ATOM 516 O O . GLY A 1 74 ? 8.314 -0.283 -14.049 1.00 91.38 74 GLY A O 1
ATOM 517 N N . TRP A 1 75 ? 8.363 0.626 -11.995 1.00 90.19 75 TRP A N 1
ATOM 518 C CA . TRP A 1 75 ? 7.042 0.121 -11.629 1.00 90.19 75 TRP A CA 1
ATOM 519 C C . TRP A 1 75 ? 5.959 0.849 -12.439 1.00 90.19 75 TRP A C 1
ATOM 521 O O . TRP A 1 75 ? 6.056 2.038 -12.726 1.00 90.19 75 TRP A O 1
ATOM 531 N N . ARG A 1 76 ? 4.942 0.098 -12.863 1.00 91.44 76 ARG A N 1
ATOM 532 C CA . ARG A 1 76 ? 3.809 0.604 -13.666 1.00 91.44 76 ARG A CA 1
ATOM 533 C C . ARG A 1 76 ? 2.462 0.407 -12.988 1.00 91.44 76 ARG A C 1
ATOM 535 O O . ARG A 1 76 ? 1.445 0.843 -13.507 1.00 91.44 76 ARG A O 1
ATOM 542 N N . ARG A 1 77 ? 2.456 -0.406 -11.936 1.00 93.88 77 ARG A N 1
ATOM 543 C CA . ARG A 1 77 ? 1.261 -0.861 -11.248 1.00 93.88 77 ARG A CA 1
ATOM 544 C C . ARG A 1 77 ? 1.640 -1.430 -9.889 1.00 93.88 77 ARG A C 1
ATOM 546 O O . ARG A 1 77 ? 2.615 -2.176 -9.792 1.00 93.88 77 ARG A O 1
ATOM 553 N N . LEU A 1 78 ? 0.837 -1.131 -8.878 1.00 93.00 78 LEU A N 1
ATOM 554 C CA . LEU A 1 78 ? 0.868 -1.749 -7.559 1.00 93.00 78 LEU A CA 1
ATOM 555 C C . LEU A 1 78 ? -0.494 -2.404 -7.306 1.00 93.00 78 LEU A C 1
ATOM 557 O O . LEU A 1 78 ? -1.520 -1.735 -7.382 1.00 93.00 78 LEU A O 1
ATOM 561 N N . ASP A 1 79 ? -0.501 -3.698 -6.989 1.00 94.75 79 ASP A N 1
ATOM 562 C CA . ASP A 1 79 ? -1.710 -4.419 -6.581 1.00 94.75 79 ASP A CA 1
ATOM 563 C C . ASP A 1 79 ? -1.647 -4.746 -5.089 1.00 94.75 79 ASP A C 1
ATOM 565 O O . ASP A 1 79 ? -0.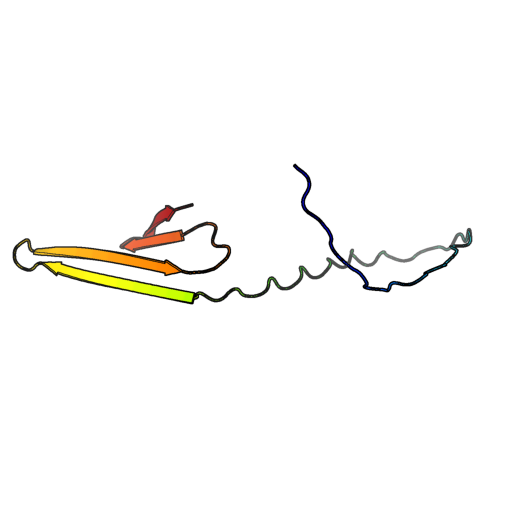782 -5.504 -4.647 1.00 94.75 79 ASP A O 1
ATOM 569 N N . VAL A 1 80 ? -2.602 -4.228 -4.320 1.00 91.94 80 VAL A N 1
ATOM 570 C CA . VAL A 1 80 ? -2.793 -4.566 -2.906 1.00 91.94 80 VAL A CA 1
ATOM 571 C C . VAL A 1 80 ? -3.933 -5.571 -2.801 1.00 91.94 80 VAL A C 1
ATOM 573 O O . VAL A 1 80 ? -5.055 -5.300 -3.228 1.00 91.94 80 VAL A O 1
ATOM 576 N N . ARG A 1 81 ? -3.638 -6.752 -2.249 1.00 94.06 81 ARG A N 1
ATOM 577 C CA . ARG A 1 81 ? -4.600 -7.853 -2.108 1.00 94.06 81 ARG A CA 1
ATOM 578 C C . ARG A 1 81 ? -5.067 -7.957 -0.663 1.00 94.06 81 ARG A C 1
ATOM 580 O O . ARG A 1 81 ? -4.275 -8.275 0.219 1.00 94.06 81 ARG A O 1
ATOM 587 N N . GLY A 1 82 ? -6.347 -7.683 -0.443 1.00 88.94 82 GLY A N 1
ATOM 588 C CA . GLY A 1 82 ? -6.997 -7.818 0.853 1.00 88.94 82 GLY A CA 1
ATOM 589 C C . GLY A 1 82 ? -7.526 -9.234 1.116 1.00 88.94 82 GLY A C 1
ATOM 590 O O . GLY A 1 82 ? -7.473 -10.112 0.243 1.00 88.94 82 GLY A O 1
ATOM 591 N N . PRO A 1 83 ? -8.086 -9.466 2.316 1.00 88.38 83 PRO A N 1
ATOM 592 C CA . PRO A 1 83 ? -8.806 -10.695 2.637 1.00 88.38 83 PRO A CA 1
ATOM 593 C C . PRO A 1 83 ? 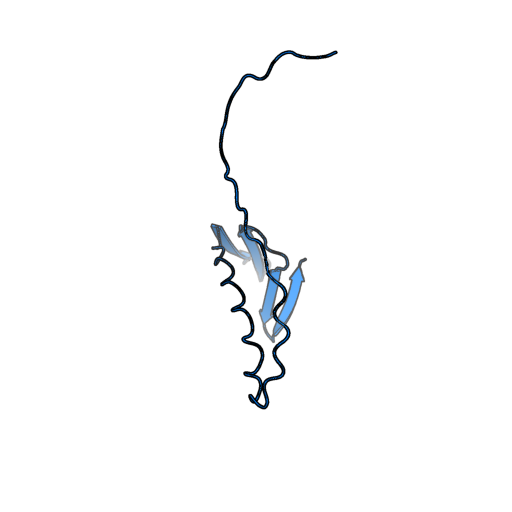-9.921 -10.992 1.623 1.00 88.38 83 PRO A C 1
ATOM 595 O O . PRO A 1 83 ? -10.529 -10.085 1.057 1.00 88.38 83 PRO A O 1
ATOM 598 N N . GLY A 1 84 ? -10.182 -12.275 1.361 1.00 92.38 84 GLY A N 1
ATOM 599 C CA . GLY A 1 84 ? -11.208 -12.694 0.394 1.00 92.38 84 GLY A CA 1
ATOM 600 C C . GLY A 1 84 ? -10.862 -12.421 -1.077 1.00 92.38 84 GLY A C 1
ATOM 601 O O . GLY A 1 84 ? -11.694 -12.660 -1.945 1.00 92.38 84 GLY A O 1
ATOM 602 N N . GLY A 1 85 ? -9.643 -11.953 -1.374 1.00 94.69 85 GLY A N 1
ATOM 603 C CA . GLY A 1 85 ? -9.170 -11.747 -2.744 1.00 94.69 85 GLY A CA 1
ATOM 604 C C . GLY A 1 85 ? -9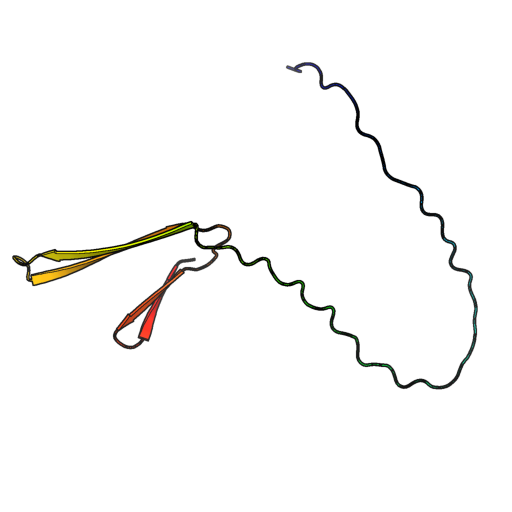.545 -10.399 -3.359 1.00 94.69 85 GLY A C 1
ATOM 605 O O . GLY A 1 85 ? -9.356 -10.227 -4.562 1.00 94.69 85 GLY A O 1
ATOM 606 N N . GLN A 1 86 ? -10.043 -9.441 -2.569 1.00 95.06 86 GLN A N 1
ATOM 607 C CA . GLN A 1 86 ? -10.244 -8.070 -3.040 1.00 95.06 86 GLN A CA 1
ATOM 608 C C . GLN A 1 86 ? -8.910 -7.472 -3.506 1.00 95.06 86 GLN A C 1
ATOM 610 O O . GLN A 1 86 ? -7.893 -7.619 -2.828 1.00 95.06 86 GLN A O 1
ATOM 615 N N . VAL A 1 87 ? -8.916 -6.787 -4.651 1.00 95.88 87 VAL A N 1
ATOM 616 C CA . VAL A 1 87 ? -7.726 -6.140 -5.216 1.00 95.88 87 VAL A CA 1
ATOM 617 C C . VAL A 1 87 ? -7.959 -4.640 -5.328 1.00 95.88 87 VAL A C 1
ATOM 619 O O . VAL A 1 87 ? -8.953 -4.210 -5.910 1.00 95.88 87 VAL A O 1
ATOM 622 N N . LEU A 1 88 ? -7.021 -3.861 -4.794 1.00 92.69 88 LEU A N 1
ATOM 623 C CA . LEU A 1 88 ? -6.871 -2.436 -5.070 1.00 92.69 88 LEU A CA 1
ATOM 624 C C . LEU A 1 88 ? -5.670 -2.261 -5.999 1.00 92.69 88 LEU A C 1
ATOM 626 O O . LEU A 1 88 ? -4.575 -2.719 -5.671 1.00 92.69 88 LEU A O 1
ATOM 630 N N . SER A 1 89 ? -5.879 -1.620 -7.144 1.00 95.31 89 SER A N 1
ATOM 631 C CA . SER A 1 89 ? -4.831 -1.368 -8.135 1.00 95.31 89 SER A CA 1
ATOM 632 C C . SER A 1 89 ? -4.511 0.119 -8.198 1.00 95.31 89 SER A C 1
ATOM 634 O O . SER A 1 89 ? -5.416 0.950 -8.252 1.00 95.31 89 SER A O 1
ATOM 636 N N . PHE A 1 90 ? -3.222 0.429 -8.213 1.00 91.56 90 PHE A N 1
ATOM 637 C CA . PHE A 1 90 ? -2.678 1.774 -8.361 1.00 91.56 90 PHE A CA 1
ATOM 638 C C . PHE A 1 90 ? -1.775 1.771 -9.592 1.00 91.56 90 PHE A C 1
ATOM 640 O O . PHE A 1 90 ? -0.972 0.849 -9.735 1.00 91.56 90 PHE A O 1
ATOM 647 N N . GLU A 1 91 ? -1.923 2.755 -10.473 1.00 91.31 91 GLU A N 1
ATOM 648 C CA . GLU A 1 91 ? -1.195 2.884 -11.746 1.00 91.31 91 GLU A CA 1
ATOM 649 C C . GLU A 1 91 ? -0.508 4.247 -11.843 1.00 91.31 91 GLU A C 1
ATOM 651 O O . GLU A 1 91 ? -1.086 5.230 -11.320 1.00 91.31 91 GLU A O 1
#

Nearest PDB structures (foldseek):
  8zds-assembly1_A  TM=5.916E-01  e=4.354E+00  Salmonella enterica subsp. enterica serovar Typhimurium
  8zds-assembly1_E  TM=5.901E-01  e=4.354E+00  Salmonella enterica subsp. enterica serovar Typhimurium

pLDDT: mean 73.03, std 22.75, range [36.12, 97.88]